Protein AF-A0A9E2EHK6-F1 (afdb_monomer_lite)

Radius of gyration: 21.87 Å; chains: 1; bounding box: 52×25×49 Å

Structure (mmCIF, N/CA/C/O backbone):
data_AF-A0A9E2EHK6-F1
#
_entry.id   AF-A0A9E2EHK6-F1
#
loop_
_atom_site.group_PDB
_atom_site.id
_atom_site.type_symbol
_atom_site.label_atom_id
_atom_site.label_alt_id
_atom_site.label_comp_id
_atom_site.label_asym_id
_atom_site.label_entity_id
_atom_site.label_seq_id
_atom_site.pdbx_PDB_ins_code
_atom_site.Cartn_x
_atom_site.Cartn_y
_atom_site.Cartn_z
_atom_site.occupancy
_atom_site.B_iso_or_equiv
_atom_site.auth_seq_id
_atom_site.auth_comp_id
_atom_site.auth_asym_id
_atom_site.auth_atom_id
_atom_site.pdbx_PDB_model_num
ATOM 1 N N . PRO A 1 1 ? -7.399 13.448 -11.607 1.00 47.62 1 PRO A N 1
ATOM 2 C CA . PRO A 1 1 ? -6.761 12.465 -10.697 1.00 47.62 1 PRO A CA 1
ATOM 3 C C . PRO A 1 1 ? -5.637 11.717 -11.428 1.00 47.62 1 PRO A C 1
ATOM 5 O O . PRO A 1 1 ? -5.868 11.314 -12.567 1.00 47.62 1 PRO A O 1
ATOM 8 N N . PRO A 1 2 ? -4.427 11.592 -10.851 1.00 48.62 2 PRO A N 1
ATOM 9 C CA . PRO A 1 2 ? -3.320 10.921 -11.525 1.00 48.62 2 PRO A CA 1
ATOM 10 C C . PRO A 1 2 ? -3.761 9.512 -11.928 1.00 48.62 2 PRO A C 1
ATOM 12 O O . PRO A 1 2 ? -4.159 8.697 -11.099 1.00 48.62 2 PRO A O 1
ATOM 15 N N . GLN A 1 3 ? -3.759 9.263 -13.235 1.00 55.94 3 GLN A N 1
ATOM 16 C CA . GLN A 1 3 ? -4.305 8.072 -13.893 1.00 55.94 3 GLN A CA 1
ATOM 17 C C . GLN A 1 3 ? -3.318 6.895 -13.807 1.00 55.94 3 GLN A C 1
ATOM 19 O O . GLN A 1 3 ? -3.055 6.185 -14.777 1.00 55.94 3 GLN A O 1
ATOM 24 N N . LEU A 1 4 ? -2.709 6.777 -12.629 1.00 58.09 4 LEU A N 1
ATOM 25 C CA . LEU A 1 4 ? -1.573 5.926 -12.299 1.00 58.09 4 LEU A CA 1
ATOM 26 C C . LEU A 1 4 ? -1.980 4.767 -11.379 1.00 58.09 4 LEU A C 1
ATOM 28 O O . LEU A 1 4 ? -1.228 3.811 -11.243 1.00 58.09 4 LEU A O 1
ATOM 32 N N . PHE A 1 5 ? -3.196 4.805 -10.829 1.00 58.78 5 PHE A N 1
ATOM 33 C CA . PHE A 1 5 ? -3.826 3.670 -10.165 1.00 58.78 5 PHE A CA 1
ATOM 34 C C . PHE A 1 5 ? -4.439 2.751 -11.223 1.00 58.78 5 PHE A C 1
ATOM 36 O O . PHE A 1 5 ? -5.461 3.072 -11.831 1.00 58.78 5 PHE A O 1
ATOM 43 N N . ARG A 1 6 ? -3.778 1.626 -11.478 1.00 64.19 6 ARG A N 1
ATOM 44 C CA . ARG A 1 6 ? -4.281 0.522 -12.299 1.00 64.19 6 ARG A CA 1
ATOM 45 C C . ARG A 1 6 ? -4.247 -0.741 -11.451 1.00 64.19 6 ARG A C 1
ATOM 47 O O . ARG A 1 6 ? -3.340 -0.899 -10.640 1.00 64.19 6 ARG A O 1
ATOM 54 N N . ASP A 1 7 ? -5.206 -1.635 -11.639 1.00 64.31 7 ASP A N 1
ATOM 55 C CA . ASP A 1 7 ? -5.186 -2.943 -10.988 1.00 64.31 7 ASP A CA 1
ATOM 56 C C . ASP A 1 7 ? -3.902 -3.715 -11.359 1.00 64.31 7 ASP A C 1
ATOM 58 O O . ASP A 1 7 ? -3.459 -3.670 -12.508 1.00 64.31 7 ASP A O 1
ATOM 62 N N . ASN A 1 8 ? -3.332 -4.461 -10.403 1.00 72.06 8 ASN A N 1
ATOM 63 C CA . ASN A 1 8 ? -2.111 -5.280 -10.549 1.00 72.06 8 ASN A CA 1
ATOM 64 C C . ASN A 1 8 ? -0.774 -4.521 -10.680 1.00 72.06 8 ASN A C 1
ATOM 66 O O . ASN A 1 8 ? 0.168 -5.033 -11.286 1.00 72.06 8 ASN A O 1
ATOM 70 N N . ILE A 1 9 ? -0.646 -3.333 -10.086 1.00 76.06 9 ILE A N 1
ATOM 71 C CA . ILE A 1 9 ? 0.650 -2.649 -9.941 1.00 76.06 9 ILE A CA 1
ATOM 72 C C . ILE A 1 9 ? 1.247 -2.865 -8.548 1.00 76.06 9 ILE A C 1
ATOM 74 O O . ILE A 1 9 ? 0.539 -2.843 -7.542 1.00 76.06 9 ILE A O 1
ATOM 78 N N . GLY A 1 10 ? 2.566 -3.063 -8.492 1.00 77.81 10 GLY A N 1
ATOM 79 C CA . GLY A 1 10 ? 3.305 -3.116 -7.234 1.00 77.81 10 GLY A CA 1
ATOM 80 C C . GLY A 1 10 ? 3.367 -1.732 -6.590 1.00 77.81 10 GLY A C 1
ATOM 81 O O . GLY A 1 10 ? 3.789 -0.765 -7.224 1.00 77.81 10 GLY A O 1
ATOM 82 N N . VAL A 1 11 ? 2.958 -1.647 -5.328 1.00 82.31 11 VAL A N 1
ATOM 83 C CA . VAL A 1 11 ? 2.972 -0.413 -4.535 1.00 82.31 11 VAL A CA 1
ATOM 84 C C . VAL A 1 11 ? 3.677 -0.659 -3.211 1.00 82.31 11 VAL A C 1
ATOM 86 O O . VAL A 1 11 ? 3.668 -1.776 -2.691 1.00 82.31 11 VAL A O 1
ATOM 89 N N . VAL A 1 12 ? 4.284 0.389 -2.669 1.00 86.06 12 VAL A N 1
ATOM 90 C CA . VAL A 1 12 ? 4.797 0.408 -1.299 1.00 86.06 12 VAL A CA 1
ATOM 91 C C . VAL A 1 12 ? 3.835 1.234 -0.462 1.00 86.06 12 VAL A C 1
ATOM 93 O O . VAL A 1 12 ? 3.420 2.315 -0.875 1.00 86.06 12 VAL A O 1
ATOM 96 N N . VAL A 1 13 ? 3.476 0.716 0.707 1.00 89.25 13 VAL A N 1
ATOM 97 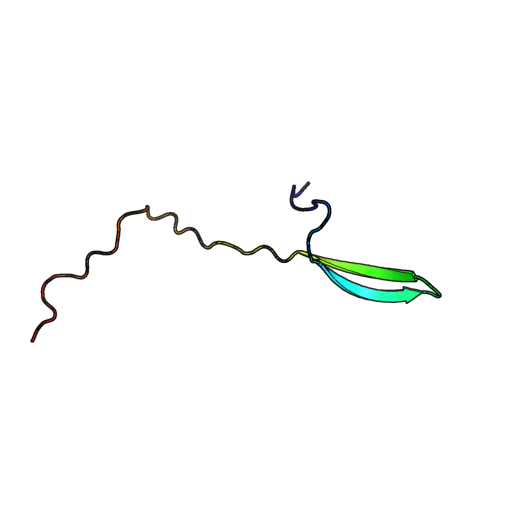C CA . VAL A 1 13 ? 2.591 1.394 1.652 1.00 89.25 13 VAL A CA 1
ATOM 98 C C . VAL A 1 13 ? 3.284 1.550 2.998 1.00 89.25 13 VAL A C 1
ATOM 100 O O . VAL A 1 13 ? 4.004 0.653 3.437 1.00 89.25 13 VAL A O 1
ATOM 103 N N . GLU A 1 14 ? 3.065 2.693 3.636 1.00 93.31 14 GLU A N 1
ATOM 104 C CA . GLU A 1 14 ? 3.484 2.981 5.007 1.00 93.31 14 GLU A CA 1
ATOM 105 C C . GLU A 1 14 ? 2.233 3.163 5.873 1.00 93.31 14 GLU A C 1
ATOM 107 O O . GLU A 1 14 ? 1.254 3.766 5.425 1.00 93.31 14 GLU A O 1
ATOM 112 N N . GLY A 1 15 ? 2.261 2.626 7.091 1.00 93.38 15 GLY 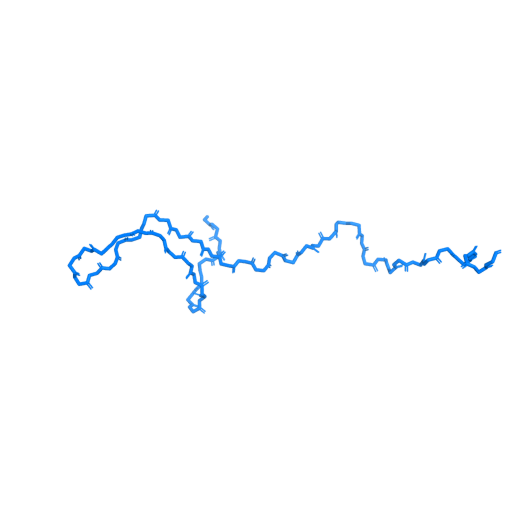A N 1
ATOM 113 C CA . GLY A 1 15 ? 1.151 2.693 8.034 1.00 93.38 15 GLY A CA 1
ATOM 114 C C . GLY A 1 15 ? 1.299 1.686 9.172 1.00 93.38 15 GLY A C 1
ATOM 115 O O . GLY A 1 15 ? 2.418 1.284 9.516 1.00 93.38 15 GLY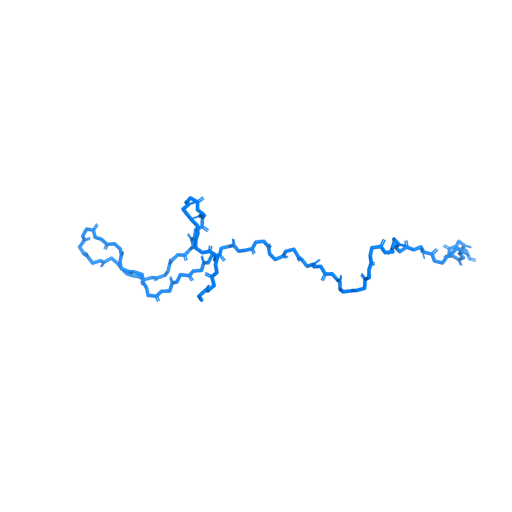 A O 1
ATOM 116 N N . ALA A 1 16 ? 0.177 1.262 9.751 1.00 96.19 16 ALA A N 1
ATOM 117 C CA . ALA A 1 16 ? 0.144 0.404 10.931 1.00 96.19 16 ALA A CA 1
ATOM 118 C C . ALA A 1 16 ? -0.902 -0.717 10.835 1.00 96.19 16 ALA A C 1
ATOM 120 O O . ALA A 1 16 ? -1.890 -0.641 10.109 1.00 96.19 16 ALA A O 1
ATOM 121 N N . TRP A 1 17 ? -0.693 -1.778 11.616 1.00 96.12 17 TRP A N 1
ATOM 122 C CA . TRP A 1 17 ? -1.684 -2.841 11.777 1.00 96.12 17 TRP A CA 1
ATOM 123 C C . TRP A 1 17 ? -2.796 -2.410 12.738 1.00 96.12 17 TRP A C 1
ATOM 125 O O . TRP A 1 17 ? -2.523 -2.032 13.879 1.00 96.12 17 TRP A O 1
ATOM 135 N N . ALA A 1 18 ? -4.044 -2.546 12.297 1.00 95.25 18 ALA A N 1
ATOM 136 C CA . ALA A 1 18 ? -5.258 -2.351 13.077 1.00 95.25 18 ALA A CA 1
ATOM 137 C C . ALA A 1 18 ? -6.055 -3.667 13.103 1.00 95.25 18 ALA A C 1
ATOM 139 O O . ALA A 1 18 ? -6.889 -3.951 12.242 1.00 95.25 18 ALA A O 1
ATOM 140 N N . GLY A 1 19 ? -5.759 -4.510 14.097 1.00 95.19 19 GLY A N 1
ATOM 141 C CA . GLY A 1 19 ? -6.331 -5.854 14.187 1.00 95.19 19 GLY A CA 1
ATOM 142 C C . GLY A 1 19 ? -5.871 -6.729 13.021 1.00 95.19 19 GLY A C 1
ATOM 143 O O . GLY A 1 19 ? -4.677 -6.971 12.867 1.00 95.19 19 GLY A O 1
ATOM 144 N N . ASP A 1 20 ? -6.821 -7.184 12.206 1.00 96.75 20 ASP A N 1
ATOM 145 C CA . ASP A 1 20 ? -6.579 -8.072 11.063 1.00 96.75 20 ASP A CA 1
ATOM 146 C C . ASP A 1 20 ? -6.328 -7.323 9.741 1.00 96.75 20 ASP A C 1
ATOM 148 O O . ASP A 1 20 ? -6.138 -7.951 8.697 1.00 96.75 20 ASP A O 1
ATOM 152 N N . ALA A 1 21 ? -6.342 -5.987 9.762 1.00 95.56 21 ALA A N 1
ATOM 153 C CA . ALA A 1 21 ? -6.124 -5.152 8.587 1.00 95.56 21 ALA A CA 1
ATOM 154 C C . ALA A 1 21 ? -4.892 -4.257 8.754 1.00 95.56 21 ALA A C 1
ATOM 156 O O . ALA A 1 21 ? -4.560 -3.818 9.854 1.00 95.56 21 ALA A O 1
ATOM 157 N N . PHE A 1 22 ? -4.222 -3.971 7.640 1.00 93.38 22 PHE A N 1
ATOM 158 C CA . PHE A 1 22 ? -3.177 -2.956 7.581 1.00 93.38 22 PHE A CA 1
ATOM 159 C C . PHE A 1 22 ? -3.793 -1.640 7.099 1.00 93.38 22 PHE A C 1
ATOM 161 O O . PHE A 1 22 ? -4.315 -1.577 5.983 1.00 93.38 22 PHE A O 1
ATOM 168 N N . GLU A 1 23 ? -3.749 -0.607 7.935 1.00 95.00 23 GLU A N 1
ATOM 169 C CA . GLU A 1 23 ? -4.169 0.750 7.588 1.00 95.00 23 GLU A CA 1
ATOM 170 C C . GLU A 1 23 ? -2.955 1.512 7.053 1.00 95.00 23 GLU A C 1
ATOM 172 O O . GLU A 1 23 ? -1.934 1.607 7.730 1.00 95.00 23 GLU A O 1
ATOM 177 N N . ALA A 1 24 ? -3.051 2.012 5.818 1.00 91.38 24 ALA A N 1
ATOM 178 C CA . ALA A 1 24 ? -1.980 2.750 5.157 1.00 91.38 24 ALA A CA 1
ATOM 179 C C . ALA A 1 24 ? -2.309 4.245 5.092 1.00 91.38 24 ALA A C 1
ATOM 181 O O . ALA A 1 24 ? -3.364 4.627 4.582 1.00 91.38 24 ALA A O 1
ATOM 182 N N . ASP A 1 25 ? -1.373 5.078 5.537 1.00 88.56 25 ASP A N 1
ATOM 183 C CA . ASP A 1 25 ? -1.483 6.541 5.508 1.00 88.56 25 ASP A CA 1
ATOM 184 C C . ASP A 1 25 ? -0.795 7.135 4.272 1.00 88.56 25 ASP A C 1
ATOM 186 O O . ASP A 1 25 ? -1.173 8.200 3.780 1.00 88.56 25 ASP A O 1
ATOM 190 N N . THR A 1 26 ? 0.217 6.431 3.751 1.00 83.94 26 THR A N 1
ATOM 191 C CA . THR A 1 26 ? 0.985 6.833 2.567 1.00 83.94 26 THR A CA 1
ATOM 192 C C . THR A 1 26 ? 1.114 5.674 1.585 1.00 83.94 26 THR A C 1
ATOM 194 O O . THR A 1 26 ? 1.414 4.543 1.966 1.00 83.94 26 THR A O 1
ATOM 197 N N . LEU A 1 27 ? 0.929 5.974 0.297 1.00 83.62 27 LEU A N 1
ATOM 198 C CA . LEU A 1 27 ? 1.082 5.030 -0.807 1.00 83.62 27 LEU A CA 1
ATOM 199 C C . LEU A 1 27 ? 2.067 5.592 -1.836 1.00 83.62 27 LEU A C 1
ATOM 201 O O . LEU A 1 27 ? 1.842 6.658 -2.409 1.00 83.62 27 LEU A O 1
ATOM 205 N N . LEU A 1 28 ? 3.140 4.845 -2.089 1.00 79.12 28 LEU A N 1
ATOM 206 C CA . LEU A 1 28 ? 4.111 5.098 -3.149 1.00 79.12 28 LEU A CA 1
ATOM 207 C C . LEU A 1 28 ? 3.915 4.086 -4.279 1.00 79.12 28 LEU A C 1
ATOM 209 O O . LEU A 1 28 ? 4.037 2.875 -4.090 1.00 79.12 28 LEU A O 1
ATOM 213 N N . ILE A 1 29 ? 3.647 4.590 -5.479 1.00 75.88 29 ILE A N 1
ATOM 214 C CA . ILE A 1 29 ? 3.597 3.776 -6.692 1.00 75.88 29 ILE A CA 1
ATOM 215 C C . ILE A 1 29 ? 4.979 3.824 -7.330 1.00 75.88 29 ILE A C 1
ATOM 217 O O . ILE A 1 29 ? 5.501 4.911 -7.589 1.00 75.88 29 ILE A O 1
ATOM 221 N N . LYS A 1 30 ? 5.572 2.657 -7.610 1.00 69.12 30 LYS A N 1
ATOM 222 C CA . LYS A 1 30 ? 6.779 2.620 -8.433 1.00 69.12 30 LYS A CA 1
ATOM 223 C C . LYS A 1 30 ? 6.385 2.999 -9.860 1.00 69.12 30 LYS A C 1
ATOM 225 O O . LYS A 1 30 ? 5.794 2.199 -10.582 1.00 69.12 30 LYS A O 1
ATOM 230 N N . HIS A 1 31 ? 6.707 4.221 -10.254 1.00 66.38 31 HIS A N 1
ATOM 231 C CA . HIS A 1 31 ? 6.770 4.605 -11.652 1.00 66.38 31 HIS A CA 1
ATOM 232 C C . HIS A 1 31 ? 8.222 4.463 -12.084 1.00 66.38 31 HIS A C 1
ATOM 234 O O . HIS A 1 31 ? 9.100 5.083 -11.491 1.00 66.38 31 HIS A O 1
ATOM 240 N N . ASP A 1 32 ? 8.492 3.616 -13.077 1.00 58.25 32 ASP A N 1
ATOM 241 C CA . ASP A 1 32 ? 9.732 3.736 -13.833 1.00 58.25 32 ASP A CA 1
ATOM 242 C C . ASP A 1 32 ? 9.627 5.073 -14.576 1.00 58.25 32 ASP A C 1
ATOM 244 O O . ASP A 1 32 ? 8.974 5.184 -15.617 1.00 58.25 32 ASP A O 1
ATOM 248 N N . GLU A 1 33 ? 10.148 6.135 -13.960 1.00 54.16 33 GLU A N 1
ATOM 249 C CA . GLU A 1 33 ? 10.337 7.415 -14.625 1.00 54.16 33 GLU A CA 1
ATOM 250 C C . GLU A 1 33 ? 11.399 7.197 -15.702 1.00 54.16 33 GLU A C 1
ATOM 252 O O . GLU A 1 33 ? 12.596 7.347 -15.474 1.00 54.16 33 GLU A O 1
ATOM 257 N N . GLU A 1 34 ? 10.949 6.770 -16.882 1.00 58.72 34 GLU A N 1
ATOM 258 C CA . GLU A 1 34 ? 11.734 6.852 -18.106 1.00 58.72 34 GLU A CA 1
ATOM 259 C C . GLU A 1 34 ? 12.059 8.328 -18.322 1.00 58.72 34 GLU A C 1
ATOM 261 O O . GLU A 1 34 ? 11.211 9.119 -18.752 1.00 58.72 34 GLU A O 1
ATOM 266 N N . TYR A 1 35 ? 13.283 8.706 -17.958 1.00 60.72 35 TYR A N 1
ATOM 267 C CA . TYR A 1 35 ? 13.820 10.023 -18.235 1.00 60.72 35 TYR A CA 1
ATOM 268 C C . TYR A 1 35 ? 13.886 10.189 -19.753 1.00 60.72 35 TYR A C 1
ATOM 270 O O . TYR A 1 35 ? 14.786 9.680 -20.416 1.00 60.72 35 TYR A O 1
ATOM 278 N N . ARG A 1 36 ? 12.903 10.892 -20.316 1.00 60.19 36 ARG A N 1
ATOM 279 C CA . ARG A 1 36 ? 12.954 11.347 -21.703 1.00 60.19 36 ARG A CA 1
ATOM 280 C C . ARG A 1 36 ? 13.530 12.752 -21.707 1.00 60.19 36 ARG A C 1
ATOM 282 O O . ARG A 1 36 ? 12.866 13.688 -21.261 1.00 60.19 36 ARG A O 1
ATOM 289 N N . SER A 1 37 ? 14.755 12.892 -22.205 1.00 60.25 37 SER A N 1
ATOM 290 C CA . SER A 1 37 ? 15.294 14.199 -22.580 1.00 60.25 37 SER A CA 1
ATOM 291 C C . SER A 1 37 ? 14.361 14.855 -23.605 1.00 60.25 37 SER A C 1
ATOM 293 O O . SER A 1 37 ? 13.890 14.197 -24.530 1.00 60.25 37 SER A O 1
ATOM 295 N N . THR A 1 38 ? 14.067 16.145 -23.429 1.00 61.34 38 THR A N 1
ATOM 296 C CA . THR A 1 38 ? 13.313 16.952 -24.412 1.00 61.34 38 THR A CA 1
ATOM 297 C C . THR A 1 38 ? 14.141 17.223 -25.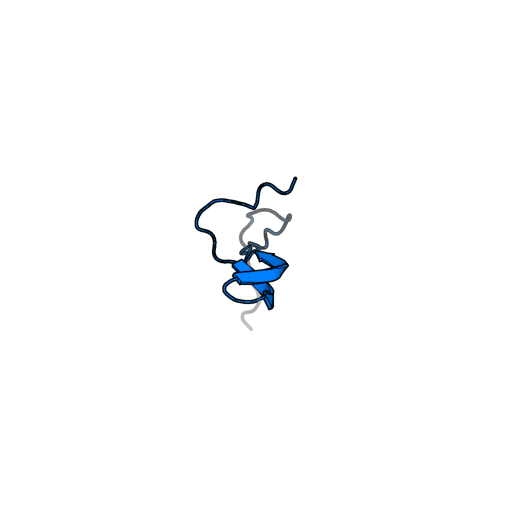671 1.00 61.34 38 THR A C 1
ATOM 299 O O . THR A 1 38 ? 13.580 17.480 -26.735 1.00 61.34 38 THR A O 1
ATOM 302 N N . ASP A 1 39 ? 15.466 17.160 -25.558 1.00 62.41 39 ASP A N 1
ATOM 303 C CA . ASP A 1 39 ? 16.382 17.191 -26.688 1.00 62.41 39 ASP A CA 1
ATOM 304 C C . ASP A 1 39 ? 16.247 15.867 -27.437 1.00 62.41 39 ASP A C 1
ATOM 306 O O . ASP A 1 39 ? 16.452 14.798 -26.865 1.00 62.41 39 ASP A O 1
ATOM 310 N N . GLY A 1 40 ? 15.762 15.975 -28.674 1.00 56.12 40 GLY A N 1
ATOM 311 C CA . GLY A 1 40 ? 15.241 14.877 -29.471 1.00 56.12 40 GLY A CA 1
ATOM 312 C C . GLY A 1 40 ? 16.201 13.708 -29.658 1.00 56.12 40 GLY A C 1
ATOM 313 O O . GLY A 1 40 ? 17.377 13.759 -29.320 1.00 56.12 40 GLY A O 1
ATOM 314 N N . ASP A 1 41 ? 15.636 12.664 -30.251 1.00 59.81 41 ASP A N 1
ATOM 315 C CA . ASP A 1 41 ? 16.212 11.384 -30.679 1.00 59.81 41 ASP A CA 1
ATOM 316 C C . ASP A 1 41 ? 17.403 11.514 -31.664 1.00 59.81 41 ASP A C 1
ATOM 318 O O . ASP A 1 41 ? 17.580 10.698 -32.562 1.00 59.81 41 ASP A O 1
ATOM 322 N N . GLU A 1 42 ? 18.210 12.570 -31.569 1.00 67.94 42 GLU A N 1
ATOM 323 C CA . GLU A 1 42 ? 19.459 12.702 -32.295 1.00 67.94 42 GLU A CA 1
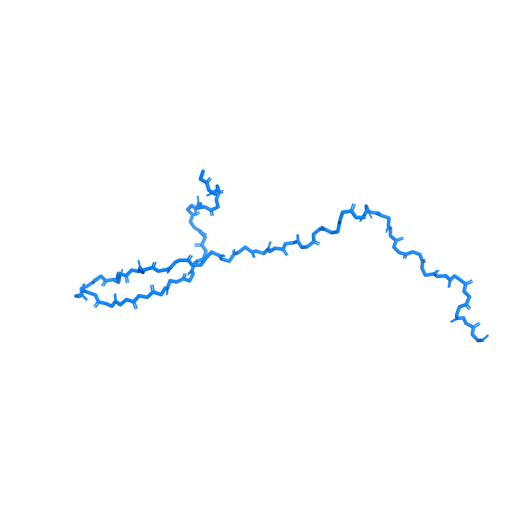ATOM 324 C C . GLU A 1 42 ? 20.529 11.898 -31.548 1.00 67.94 42 GLU A C 1
ATOM 326 O O . GLU A 1 42 ? 20.909 12.253 -30.426 1.00 67.94 42 GLU A O 1
ATOM 331 N N . PRO A 1 43 ? 21.024 10.789 -32.129 1.00 70.00 43 PRO A N 1
ATOM 332 C CA . PRO A 1 43 ? 22.093 10.031 -31.508 1.00 70.00 43 PRO A CA 1
ATOM 333 C C . PRO A 1 43 ? 23.305 10.946 -31.338 1.00 70.00 43 PRO A C 1
ATOM 335 O O . PRO A 1 43 ? 23.742 11.599 -32.286 1.00 70.00 43 PRO A O 1
ATOM 338 N N . TYR A 1 44 ? 23.862 10.979 -30.127 1.00 73.69 44 TYR A N 1
ATOM 339 C CA . TYR A 1 44 ? 25.108 11.686 -29.856 1.00 73.69 44 TYR A CA 1
ATOM 340 C C . TYR A 1 44 ? 26.196 11.190 -30.819 1.00 73.69 44 TYR A C 1
ATOM 342 O O . TYR A 1 44 ? 26.630 10.039 -30.738 1.00 73.69 44 TYR A O 1
ATOM 350 N N . VAL A 1 45 ? 26.634 12.059 -31.733 1.00 81.12 45 VAL A N 1
ATOM 351 C CA . VAL A 1 45 ? 27.808 11.818 -32.572 1.00 81.12 45 VAL A CA 1
ATOM 352 C C . VAL A 1 45 ? 29.011 12.368 -31.805 1.00 81.12 45 VAL A C 1
ATOM 354 O O . VAL A 1 45 ? 29.125 13.591 -31.675 1.00 81.12 45 VAL A O 1
ATOM 357 N N . PRO A 1 46 ? 29.896 11.515 -31.254 1.00 77.69 46 PRO A N 1
ATOM 358 C CA . PRO A 1 46 ? 31.122 12.006 -30.640 1.00 77.69 46 PRO A CA 1
ATOM 359 C C . PRO A 1 46 ? 31.920 12.801 -31.683 1.00 77.69 46 PRO A C 1
ATOM 361 O O . PRO A 1 46 ? 31.969 12.385 -32.844 1.00 77.69 46 PRO A O 1
ATOM 364 N N . PRO A 1 47 ? 32.545 13.935 -31.317 1.00 79.94 47 PRO A N 1
ATOM 365 C CA . PRO A 1 47 ? 33.390 14.667 -32.24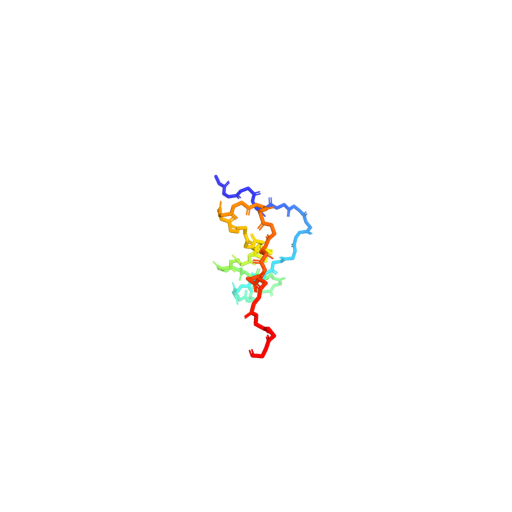8 1.00 79.94 47 PRO A CA 1
ATOM 366 C C . PRO A 1 47 ? 34.510 13.745 -32.741 1.00 79.94 47 PRO A C 1
ATOM 368 O O . PRO A 1 47 ? 35.314 13.250 -31.949 1.00 79.94 47 PRO A O 1
ATOM 371 N N . THR A 1 48 ? 34.552 13.495 -34.050 1.00 72.12 48 THR A N 1
ATOM 372 C CA . THR A 1 48 ? 35.613 12.724 -34.703 1.00 72.12 48 THR A CA 1
ATOM 373 C C . THR A 1 48 ? 36.912 13.523 -34.624 1.00 72.12 48 THR A C 1
ATOM 375 O O . THR A 1 48 ? 37.192 14.365 -35.474 1.00 72.12 48 THR A O 1
ATOM 378 N N . GLY A 1 49 ? 37.658 13.336 -33.539 1.00 63.59 49 GLY A N 1
ATOM 379 C CA . GLY A 1 49 ? 38.909 14.056 -33.296 1.00 63.59 49 GLY A CA 1
ATOM 380 C C . GLY A 1 49 ? 39.498 13.895 -31.896 1.00 63.59 49 GLY A C 1
ATOM 381 O O . GLY A 1 49 ? 40.295 14.730 -31.491 1.00 63.59 49 GLY A O 1
ATOM 382 N N . ALA A 1 50 ? 39.113 12.859 -31.150 1.00 62.03 50 ALA A N 1
ATOM 383 C CA . ALA A 1 50 ? 39.806 12.459 -29.925 1.00 62.03 50 ALA A CA 1
ATOM 384 C C . ALA A 1 50 ? 40.486 11.096 -30.126 1.00 62.03 50 ALA A C 1
ATOM 386 O O . ALA A 1 50 ? 40.340 10.183 -29.318 1.00 62.03 50 ALA A O 1
ATOM 387 N N . GLU A 1 51 ? 41.200 10.957 -31.240 1.00 60.66 51 GLU A N 1
ATOM 388 C CA . GLU A 1 51 ? 42.356 10.073 -31.320 1.00 60.66 51 GLU A CA 1
ATOM 389 C C . GLU A 1 51 ? 43.596 10.968 -31.470 1.00 60.66 51 GLU A C 1
ATOM 391 O O . GLU A 1 51 ? 43.764 11.630 -32.489 1.00 60.66 51 GLU A O 1
ATOM 396 N N . GLU A 1 52 ? 44.374 10.992 -30.378 1.00 52.12 52 GLU A N 1
ATOM 397 C CA . GLU A 1 52 ? 45.754 11.493 -30.188 1.00 52.12 52 GLU A CA 1
ATOM 398 C C . GLU A 1 52 ? 46.022 13.013 -30.171 1.00 52.12 52 GLU A C 1
ATOM 400 O O . GLU A 1 52 ? 45.988 13.692 -31.220 1.00 52.12 52 GLU A O 1
#

pLDDT: mean 73.5, std 14.78, range [47.62, 96.75]

Foldseek 3Di:
DPPQDDPPFDKDFDAADDDPDGDGPDIGGDDPPPDDDPPDPDPDDPPPPPDD

Sequence (52 aa):
PPQLFRDNIGVVVEGAWAGDAFEADTLLIKHDEEYRSTDGDEPYVPPTGAEE

Secondary structure (DSSP, 8-state):
--TT--TT--EEEEEEEETTEEEEEEEEE--------SS-S------TT---